Protein AF-A0AAV4WEG8-F1 (afdb_monomer)

Radius of gyration: 19.04 Å; Cα contacts (8 Å, |Δi|>4): 112; chains: 1; bounding box: 44×23×55 Å

Foldseek 3Di:
DDDDPDQKDKDDPVVVVVDDDFAKDWPQFPDKDQPPPPHQQWIWMAGPVGDIDIDGDIDTDGDFDADCPPPPPDDGDGDTDMDTPDCPPPD

Secondary structure (DSSP, 8-state):
----S-SEEEEPGGGGGGS----EEETTEEEEEE--SSS--EEEEEETTS-EEEEE-EEEEE------TTTTS--------EEE----S--

Structure (mmCIF, N/CA/C/O backbone):
data_AF-A0AAV4WEG8-F1
#
_entry.id   AF-A0AAV4WEG8-F1
#
loop_
_atom_site.group_PDB
_atom_site.id
_atom_site.type_symbol
_atom_site.label_atom_id
_atom_site.label_alt_id
_atom_site.label_comp_id
_atom_site.label_asym_id
_atom_site.label_entity_id
_atom_site.label_seq_id
_atom_site.pdbx_PDB_ins_code
_atom_site.Cartn_x
_atom_site.Cartn_y
_atom_site.Cartn_z
_atom_site.occupancy
_atom_site.B_iso_or_equiv
_atom_site.auth_seq_id
_atom_site.auth_comp_id
_atom_site.auth_asym_id
_atom_site.auth_atom_id
_atom_site.pdbx_PDB_model_num
ATOM 1 N N . MET A 1 1 ? 17.006 -14.368 -31.901 1.00 44.25 1 MET A N 1
ATOM 2 C CA . MET A 1 1 ? 16.554 -14.271 -30.499 1.00 44.25 1 MET A CA 1
ATOM 3 C C . MET A 1 1 ? 17.652 -13.523 -29.755 1.00 44.25 1 MET A C 1
ATOM 5 O O . MET A 1 1 ? 18.755 -14.043 -29.690 1.00 44.25 1 MET A O 1
ATOM 9 N N . PHE A 1 2 ? 17.445 -12.263 -29.365 1.00 51.75 2 PHE A N 1
ATOM 10 C CA . PHE A 1 2 ? 18.475 -11.486 -28.660 1.00 51.75 2 PHE A CA 1
ATOM 11 C C . PHE A 1 2 ? 18.525 -11.962 -27.200 1.00 51.75 2 PHE A C 1
ATOM 13 O O . PHE A 1 2 ? 17.722 -11.530 -26.379 1.00 51.75 2 PHE A O 1
ATOM 20 N N . GLU A 1 3 ? 19.429 -12.887 -26.885 1.00 62.09 3 GLU A N 1
ATOM 21 C CA . GLU A 1 3 ? 19.740 -13.261 -25.503 1.00 62.09 3 GLU A CA 1
ATOM 22 C C . GLU A 1 3 ? 20.690 -12.210 -24.933 1.00 62.09 3 GLU A C 1
ATOM 24 O O . GLU A 1 3 ? 21.892 -12.200 -25.198 1.00 62.09 3 GLU A O 1
ATOM 29 N N . ALA A 1 4 ? 20.135 -11.257 -24.183 1.00 63.12 4 ALA A N 1
ATOM 30 C CA . ALA A 1 4 ? 20.959 -10.359 -23.392 1.00 63.12 4 ALA A CA 1
ATOM 31 C C . ALA A 1 4 ? 21.775 -11.186 -22.367 1.00 63.12 4 ALA A C 1
ATOM 33 O O . ALA A 1 4 ? 21.274 -12.184 -21.851 1.00 63.12 4 ALA A O 1
ATOM 34 N N . PRO A 1 5 ? 22.996 -10.779 -21.983 1.00 73.19 5 PRO A N 1
ATOM 35 C CA . PRO A 1 5 ? 23.802 -11.528 -21.006 1.00 73.19 5 PRO A CA 1
ATOM 36 C C . PRO A 1 5 ? 23.215 -11.540 -19.584 1.00 73.19 5 PRO A C 1
ATOM 38 O O . PRO A 1 5 ? 23.675 -12.280 -18.719 1.00 73.19 5 PRO A O 1
ATOM 41 N N . ILE A 1 6 ? 22.239 -10.666 -19.311 1.00 74.19 6 ILE A N 1
ATOM 42 C CA . ILE A 1 6 ? 21.787 -10.320 -17.961 1.00 74.19 6 ILE A CA 1
ATOM 43 C C . ILE A 1 6 ? 20.339 -10.793 -17.782 1.00 74.19 6 ILE A C 1
ATOM 45 O O . ILE A 1 6 ? 19.458 -10.223 -18.432 1.00 74.19 6 ILE A O 1
ATOM 49 N N . PRO A 1 7 ? 20.044 -11.770 -16.901 1.00 78.50 7 PRO A N 1
ATOM 50 C CA . PRO A 1 7 ? 18.714 -12.393 -16.792 1.00 78.50 7 PRO A CA 1
ATOM 51 C C . PRO A 1 7 ? 17.615 -11.419 -16.344 1.00 78.50 7 PRO A C 1
ATOM 53 O O . PRO A 1 7 ? 16.421 -11.681 -16.495 1.00 78.50 7 PRO A O 1
ATOM 56 N N . SER A 1 8 ? 18.009 -10.283 -15.774 1.00 81.75 8 SER A N 1
ATOM 57 C CA . SER A 1 8 ? 17.097 -9.233 -15.353 1.00 81.75 8 SER A CA 1
ATOM 58 C C . SER A 1 8 ? 17.837 -7.925 -15.111 1.00 81.75 8 SER A C 1
ATOM 60 O O . SER A 1 8 ? 18.931 -7.940 -14.542 1.00 81.75 8 SER A O 1
ATOM 62 N N . LEU A 1 9 ? 17.193 -6.811 -15.424 1.00 84.38 9 LEU A N 1
ATOM 63 C CA . LEU A 1 9 ? 17.702 -5.468 -15.202 1.00 84.38 9 LEU A CA 1
ATOM 64 C C . LEU A 1 9 ? 16.969 -4.818 -14.024 1.00 84.38 9 LEU A C 1
ATOM 66 O O . LEU A 1 9 ? 15.756 -4.621 -14.084 1.00 84.38 9 LEU A O 1
ATOM 70 N N . SER A 1 10 ? 17.702 -4.486 -12.961 1.00 83.62 10 SER A N 1
ATOM 71 C CA . SER A 1 10 ? 17.187 -3.683 -11.845 1.00 83.62 10 SER A CA 1
ATOM 72 C C . SER A 1 10 ? 17.372 -2.201 -12.165 1.00 83.62 10 SER A C 1
ATOM 74 O O . SER A 1 10 ? 18.495 -1.752 -12.392 1.00 83.62 10 SER A O 1
ATOM 76 N N . LEU A 1 11 ? 16.277 -1.447 -12.204 1.00 80.00 11 LEU A N 1
ATOM 77 C CA . LEU A 1 11 ? 16.253 -0.057 -12.652 1.00 80.00 11 LEU A CA 1
ATOM 78 C C . LEU A 1 11 ? 16.149 0.930 -11.488 1.00 80.00 11 LEU A C 1
ATOM 80 O O . LEU A 1 11 ? 15.581 0.636 -10.436 1.00 80.00 11 LEU A O 1
ATOM 84 N N . ASN A 1 12 ? 16.676 2.135 -11.712 1.00 78.50 12 ASN A N 1
ATOM 85 C CA . ASN A 1 12 ? 16.544 3.255 -10.787 1.00 78.50 12 ASN A CA 1
ATOM 86 C C . ASN A 1 12 ? 15.136 3.877 -10.882 1.00 78.50 12 ASN A C 1
ATOM 88 O O . ASN A 1 12 ? 14.498 3.876 -11.931 1.00 78.50 12 ASN A O 1
ATOM 92 N N . ILE A 1 13 ? 14.681 4.481 -9.788 1.00 73.00 13 ILE A N 1
ATOM 93 C CA . ILE A 1 13 ? 13.358 5.079 -9.585 1.00 73.00 13 ILE A CA 1
ATOM 94 C C . ILE A 1 13 ? 13.048 6.167 -10.623 1.00 73.00 13 ILE A C 1
ATOM 96 O O . ILE A 1 13 ? 11.896 6.318 -11.006 1.00 73.00 13 ILE A O 1
ATOM 100 N N . LYS A 1 14 ? 14.061 6.877 -11.142 1.00 76.88 14 LYS A N 1
ATOM 101 C CA . LYS A 1 14 ? 13.881 7.875 -12.215 1.00 76.88 14 LYS A CA 1
ATOM 102 C C . LYS A 1 14 ? 13.331 7.273 -13.514 1.00 76.88 14 LYS A C 1
ATOM 104 O O . LYS A 1 14 ? 12.580 7.929 -14.218 1.00 76.88 14 LYS A O 1
ATOM 109 N N . MET A 1 15 ? 13.661 6.017 -13.822 1.00 76.25 15 MET A N 1
ATOM 110 C CA . MET A 1 15 ? 13.110 5.323 -14.996 1.00 76.25 15 MET A CA 1
ATOM 111 C C . MET A 1 15 ? 11.659 4.872 -14.786 1.00 76.25 15 MET A C 1
ATOM 113 O O . MET A 1 15 ? 10.965 4.607 -15.762 1.00 76.25 15 MET A O 1
ATOM 117 N N . LEU A 1 16 ? 11.174 4.836 -13.538 1.00 74.38 16 LEU A N 1
ATOM 118 C CA . LEU A 1 16 ? 9.779 4.519 -13.223 1.00 74.38 16 LEU A CA 1
ATOM 119 C C . LEU A 1 16 ? 8.809 5.593 -13.744 1.00 74.38 16 LEU A C 1
ATOM 121 O O . LEU A 1 16 ? 7.653 5.283 -13.999 1.00 74.38 16 LEU A O 1
ATOM 125 N N . GLU A 1 17 ? 9.259 6.843 -13.895 1.00 74.44 17 GLU A N 1
ATOM 126 C CA . GLU A 1 17 ? 8.425 7.938 -14.416 1.00 74.44 17 GLU A CA 1
ATOM 127 C C . GLU A 1 17 ? 8.091 7.760 -15.903 1.00 74.44 17 GLU A C 1
ATOM 129 O O . GLU A 1 17 ? 7.034 8.195 -16.348 1.00 74.44 17 GLU A O 1
ATOM 134 N N . GLY A 1 18 ? 8.957 7.077 -16.659 1.00 77.00 18 GLY A N 1
ATOM 135 C CA . GLY A 1 18 ? 8.758 6.796 -18.083 1.00 77.00 18 GLY A CA 1
ATOM 136 C C . GLY A 1 18 ? 8.066 5.464 -18.380 1.00 77.00 18 GLY A C 1
ATOM 137 O O . GLY A 1 18 ? 7.873 5.133 -19.547 1.00 77.00 18 GLY A O 1
ATOM 138 N N . ILE A 1 19 ? 7.720 4.677 -17.355 1.00 81.69 19 ILE A N 1
ATOM 139 C CA . ILE A 1 19 ? 7.101 3.357 -17.513 1.00 81.69 19 ILE A CA 1
ATOM 140 C C . ILE A 1 19 ? 5.652 3.425 -17.047 1.00 81.69 19 ILE A C 1
ATOM 142 O O . ILE A 1 19 ? 5.353 3.868 -15.937 1.00 81.69 19 ILE A O 1
ATOM 146 N N . TRP A 1 20 ? 4.746 2.945 -17.898 1.00 82.25 20 TRP A N 1
ATOM 147 C CA . TRP A 1 20 ? 3.346 2.807 -17.529 1.00 82.25 20 TRP A CA 1
ATOM 148 C C . TRP A 1 20 ? 3.199 1.825 -16.360 1.00 82.25 20 TRP A C 1
ATOM 150 O O . TRP A 1 20 ? 3.740 0.718 -16.380 1.00 82.25 20 TRP A O 1
ATOM 160 N N . LYS A 1 21 ? 2.449 2.238 -15.340 1.00 80.81 21 LYS A N 1
ATOM 161 C CA . LYS A 1 21 ? 2.071 1.416 -14.189 1.00 80.81 21 LYS A CA 1
ATOM 162 C C . LYS A 1 21 ? 0.575 1.607 -13.938 1.00 80.81 21 LYS A C 1
ATOM 164 O O . LYS A 1 21 ? 0.091 2.723 -14.130 1.00 80.81 21 LYS A O 1
ATOM 169 N N . PRO A 1 22 ? -0.146 0.576 -13.481 1.00 80.94 22 PRO A N 1
ATOM 170 C CA . PRO A 1 22 ? -1.539 0.743 -13.102 1.00 80.94 22 PRO A CA 1
ATOM 171 C C . PRO A 1 22 ? -1.654 1.663 -11.881 1.00 80.94 22 PRO A C 1
ATOM 1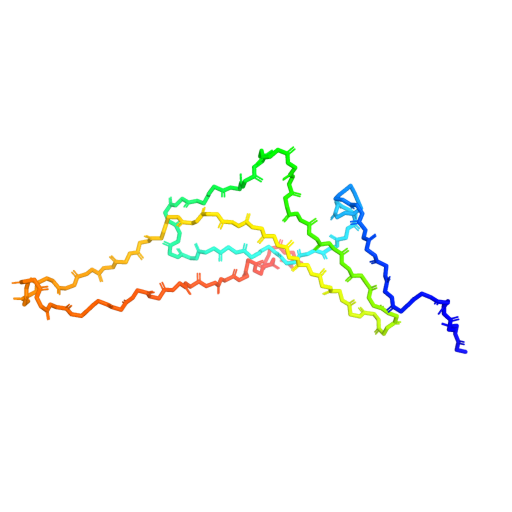73 O O . PRO A 1 22 ? -0.863 1.565 -10.937 1.00 80.94 22 PRO A O 1
ATOM 176 N N . ASP A 1 23 ? -2.668 2.524 -11.882 1.00 79.88 23 ASP A N 1
ATOM 177 C CA . ASP A 1 23 ? -3.001 3.367 -10.736 1.00 79.88 23 ASP A CA 1
ATOM 178 C C . ASP A 1 23 ? -3.784 2.545 -9.703 1.00 79.88 23 ASP A C 1
ATOM 180 O O . ASP A 1 23 ? -5.013 2.541 -9.657 1.00 79.88 23 ASP A O 1
ATOM 184 N N . THR A 1 24 ? -3.060 1.776 -8.889 1.00 81.94 24 THR A N 1
ATOM 185 C CA . THR A 1 24 ? -3.648 0.956 -7.820 1.00 81.94 24 THR A CA 1
ATOM 186 C C . THR A 1 24 ? -3.865 1.770 -6.548 1.00 81.94 24 THR A C 1
ATOM 188 O O . THR A 1 24 ? -2.925 2.408 -6.065 1.00 81.94 24 THR A O 1
ATOM 191 N N . TYR A 1 25 ? -5.054 1.688 -5.953 1.00 81.31 25 TYR A N 1
ATOM 192 C CA . TYR A 1 25 ? -5.389 2.329 -4.681 1.00 81.31 25 TYR A CA 1
ATOM 193 C C . TYR A 1 25 ? -6.078 1.356 -3.715 1.00 81.31 25 TYR A C 1
ATOM 195 O O . TYR A 1 25 ? -6.571 0.295 -4.095 1.00 81.31 25 TYR A O 1
ATOM 203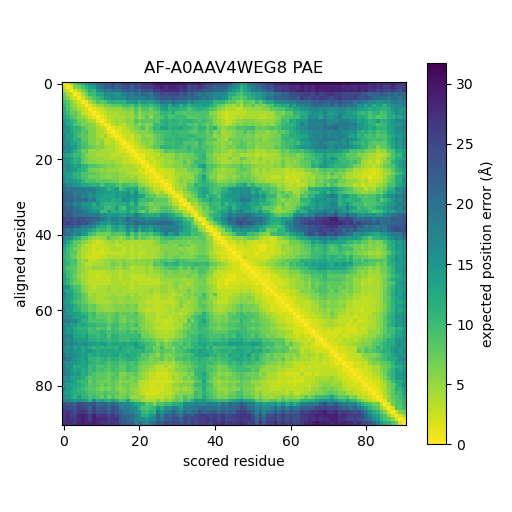 N N . PHE A 1 26 ? -6.086 1.715 -2.430 1.00 85.31 26 PHE A N 1
ATOM 204 C CA . PHE A 1 26 ? -6.777 0.953 -1.391 1.00 85.31 26 PHE A CA 1
ATOM 205 C C . PHE A 1 26 ? -8.160 1.551 -1.161 1.00 85.31 26 PHE A C 1
ATOM 207 O O . PHE A 1 26 ? -8.257 2.638 -0.594 1.00 85.31 26 PHE A O 1
ATOM 214 N N . HIS A 1 27 ? -9.218 0.844 -1.558 1.00 83.00 27 HIS A N 1
ATOM 215 C CA . HIS A 1 27 ? -10.597 1.336 -1.470 1.00 83.00 27 HIS A CA 1
ATOM 216 C C . HIS A 1 27 ? -11.000 1.677 -0.030 1.00 83.00 27 HIS A C 1
ATOM 218 O O . HIS A 1 27 ? -11.584 2.720 0.245 1.00 83.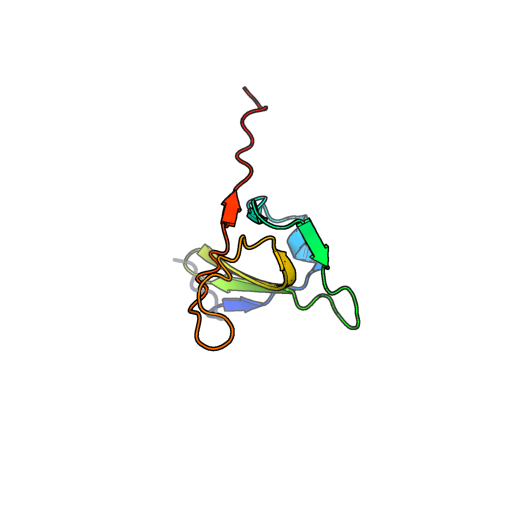00 27 HIS A O 1
ATOM 224 N N . ASN A 1 28 ? -10.627 0.826 0.928 1.00 86.00 28 ASN A N 1
ATOM 225 C CA . ASN A 1 28 ? -10.888 1.065 2.345 1.00 86.00 28 ASN A CA 1
ATOM 226 C C . ASN A 1 28 ? -9.778 1.862 3.055 1.00 86.00 28 ASN A C 1
ATOM 228 O O . ASN A 1 28 ? -9.792 1.974 4.283 1.00 86.00 28 ASN A O 1
ATOM 232 N N . GLY A 1 29 ? -8.817 2.423 2.317 1.00 79.62 29 GLY A N 1
ATOM 233 C CA . GLY A 1 29 ? -7.767 3.280 2.858 1.00 79.62 29 GLY A CA 1
ATOM 234 C C . GLY A 1 29 ? -8.307 4.663 3.229 1.00 79.62 29 GLY A C 1
ATOM 235 O O . GLY A 1 29 ? -8.586 5.469 2.353 1.00 79.62 29 GLY A O 1
ATOM 236 N N . LYS A 1 30 ? -8.403 4.983 4.527 1.00 74.94 30 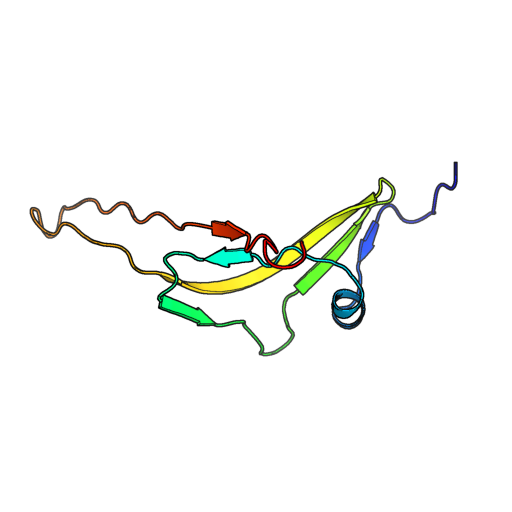LYS A N 1
ATOM 237 C CA . LYS A 1 30 ? -8.716 6.351 5.000 1.00 74.94 30 LYS A CA 1
ATOM 238 C C . LYS A 1 30 ? -7.523 7.302 4.887 1.00 74.94 30 LYS A C 1
ATOM 240 O O . LYS A 1 30 ? -7.693 8.515 4.882 1.00 74.94 30 LYS A O 1
ATOM 245 N N . GLY A 1 31 ? -6.314 6.753 4.824 1.00 65.00 31 GLY A N 1
ATOM 246 C CA . GLY A 1 31 ? -5.096 7.494 4.535 1.00 65.00 31 GLY A CA 1
ATOM 247 C C . GLY A 1 31 ? -3.947 6.539 4.243 1.00 65.00 31 GLY A C 1
ATOM 248 O O . GLY A 1 31 ? -3.769 5.536 4.932 1.00 65.00 31 GLY A O 1
ATOM 249 N N . SER A 1 32 ? -3.154 6.842 3.224 1.00 62.75 32 SER A N 1
ATOM 250 C CA . SER A 1 32 ? -1.956 6.080 2.873 1.00 62.75 32 SER A CA 1
ATOM 251 C C . SER A 1 32 ? -0.737 6.984 2.964 1.00 62.75 32 SER A C 1
ATOM 253 O O . SER A 1 32 ? -0.713 8.052 2.357 1.00 62.75 32 SER A O 1
ATOM 255 N N . TYR A 1 33 ? 0.278 6.556 3.708 1.00 63.06 33 TYR A N 1
ATOM 256 C CA . TYR A 1 33 ? 1.568 7.229 3.745 1.00 63.06 33 TYR A CA 1
ATOM 257 C C . TYR A 1 33 ? 2.545 6.490 2.829 1.00 63.06 33 TYR A C 1
ATOM 259 O O . TYR A 1 33 ? 2.886 5.322 3.053 1.00 63.06 33 TYR A O 1
ATOM 267 N N . LEU A 1 34 ? 2.981 7.186 1.780 1.00 60.91 34 LEU A N 1
ATOM 268 C CA . LEU A 1 34 ? 4.109 6.771 0.958 1.00 60.91 34 LEU A CA 1
ATOM 269 C C . LEU A 1 34 ? 5.387 7.069 1.742 1.00 60.91 34 LEU A C 1
ATOM 271 O O . LEU A 1 34 ? 5.658 8.223 2.061 1.00 60.91 34 LEU A O 1
ATOM 275 N N . HIS A 1 35 ? 6.175 6.036 2.050 1.00 58.47 35 HIS A N 1
ATOM 276 C CA . HIS A 1 35 ? 7.469 6.220 2.710 1.00 58.47 35 HIS A CA 1
ATOM 277 C C . HIS A 1 35 ? 8.430 6.947 1.768 1.00 58.47 35 HIS A C 1
ATOM 279 O O . HIS A 1 35 ? 8.951 6.353 0.824 1.00 58.47 35 HIS A O 1
ATOM 285 N N . THR A 1 36 ? 8.648 8.236 2.018 1.00 55.78 36 THR A N 1
ATOM 286 C CA . THR A 1 36 ? 9.558 9.101 1.250 1.00 55.78 36 THR A CA 1
ATOM 287 C C . THR A 1 36 ? 10.953 9.235 1.879 1.00 55.78 36 THR A C 1
ATOM 289 O O . THR A 1 36 ? 11.812 9.883 1.292 1.00 55.78 36 THR A O 1
ATOM 292 N N . ILE A 1 37 ? 11.211 8.610 3.037 1.00 42.09 37 ILE A N 1
ATOM 293 C CA . ILE A 1 37 ? 12.452 8.736 3.830 1.00 42.09 37 ILE A CA 1
ATOM 294 C C . ILE A 1 37 ? 13.033 7.329 4.085 1.00 42.09 37 ILE A C 1
ATOM 296 O O . ILE A 1 37 ? 12.291 6.444 4.504 1.00 42.09 37 ILE A O 1
ATOM 300 N N . THR A 1 38 ? 14.321 7.017 3.884 1.00 53.50 38 THR A N 1
ATOM 301 C CA . THR A 1 38 ? 15.491 7.786 3.393 1.00 53.50 38 THR A CA 1
ATOM 302 C C . THR A 1 38 ? 15.816 7.567 1.901 1.00 53.50 38 THR A C 1
ATOM 304 O O . THR A 1 38 ? 16.568 8.343 1.322 1.00 53.50 38 THR A O 1
ATOM 307 N N . LEU A 1 39 ? 15.212 6.559 1.263 1.00 56.62 39 LEU A N 1
ATOM 308 C CA . LEU A 1 39 ? 15.112 6.347 -0.189 1.00 56.62 39 LEU A CA 1
ATOM 309 C C . LEU A 1 39 ? 13.685 5.843 -0.461 1.00 56.62 39 LEU A C 1
ATOM 311 O O . LEU A 1 39 ? 13.170 5.065 0.351 1.00 56.62 39 LEU A O 1
ATOM 315 N N . PRO A 1 40 ? 13.020 6.220 -1.571 1.00 59.19 40 PRO A N 1
ATOM 316 C CA . PRO A 1 40 ? 11.772 5.569 -1.937 1.00 59.19 40 PRO A 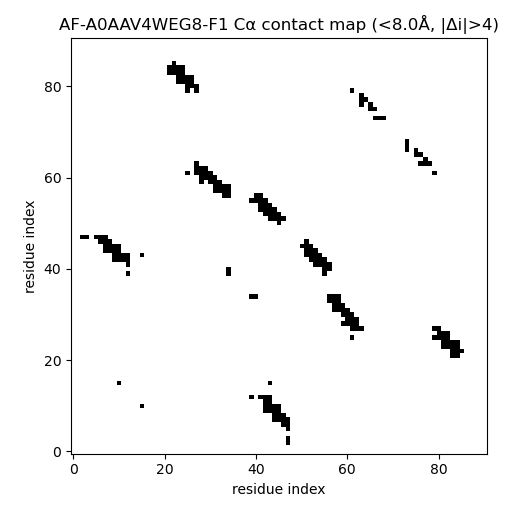CA 1
ATOM 317 C C . PRO A 1 40 ? 12.109 4.096 -2.178 1.00 59.19 40 PRO A C 1
ATOM 319 O O . PRO A 1 40 ? 12.814 3.778 -3.129 1.00 59.19 40 PRO A O 1
ATOM 322 N N . ASN A 1 41 ? 11.664 3.198 -1.297 1.00 64.19 41 ASN A N 1
ATOM 323 C CA . ASN A 1 41 ? 11.932 1.759 -1.383 1.00 64.19 41 ASN A CA 1
ATOM 324 C C . ASN A 1 41 ? 11.116 1.146 -2.532 1.00 64.19 41 ASN A C 1
ATOM 326 O O . ASN A 1 41 ? 10.186 0.379 -2.296 1.00 64.19 41 ASN A O 1
ATOM 330 N N . LYS A 1 42 ? 11.404 1.572 -3.762 1.00 74.88 42 LYS A N 1
ATOM 331 C CA . LYS A 1 42 ? 10.762 1.153 -5.000 1.00 74.88 42 LYS A CA 1
ATOM 332 C C . LYS A 1 42 ? 11.778 0.329 -5.779 1.00 74.88 42 LYS A C 1
ATOM 334 O O . LYS A 1 42 ? 12.806 0.852 -6.197 1.00 74.88 42 LYS A O 1
ATOM 339 N N . LEU A 1 43 ? 11.486 -0.950 -5.962 1.00 80.62 43 LEU A N 1
ATOM 340 C CA . LEU A 1 43 ? 12.262 -1.850 -6.801 1.00 80.62 43 LEU A CA 1
ATOM 341 C C . LEU A 1 43 ? 11.513 -2.041 -8.116 1.00 80.62 43 LEU A C 1
ATOM 343 O O . LEU A 1 43 ? 10.357 -2.462 -8.112 1.00 80.62 43 LEU A O 1
ATOM 347 N N . LEU A 1 44 ? 12.188 -1.754 -9.225 1.00 84.94 44 LEU A N 1
ATOM 348 C CA . LEU A 1 44 ? 11.729 -2.092 -10.563 1.00 84.94 44 LEU A CA 1
ATOM 349 C C . LEU A 1 44 ? 12.724 -3.075 -11.178 1.00 84.94 44 LEU A C 1
ATOM 351 O O . LEU A 1 44 ? 13.913 -2.770 -11.269 1.00 84.94 44 LEU A O 1
ATOM 355 N N . ARG A 1 45 ? 12.245 -4.244 -11.601 1.00 86.19 45 ARG A N 1
ATOM 356 C CA . ARG A 1 45 ? 13.065 -5.271 -12.248 1.00 86.19 45 ARG A CA 1
ATOM 357 C C . ARG A 1 45 ? 12.388 -5.746 -13.524 1.00 86.19 45 ARG A C 1
ATOM 359 O O . ARG A 1 45 ? 11.263 -6.231 -13.474 1.00 86.19 45 ARG A O 1
ATOM 366 N N . ILE A 1 46 ? 13.076 -5.608 -14.650 1.00 87.06 46 ILE A N 1
ATOM 367 C CA . ILE A 1 46 ? 12.608 -6.077 -15.957 1.00 87.06 46 ILE A CA 1
ATOM 368 C C . ILE A 1 46 ? 13.332 -7.381 -16.278 1.00 87.06 46 ILE A C 1
ATOM 370 O O . ILE A 1 46 ? 14.561 -7.442 -16.221 1.00 87.06 46 ILE A O 1
ATOM 374 N N . PHE A 1 47 ? 12.574 -8.427 -16.571 1.00 88.38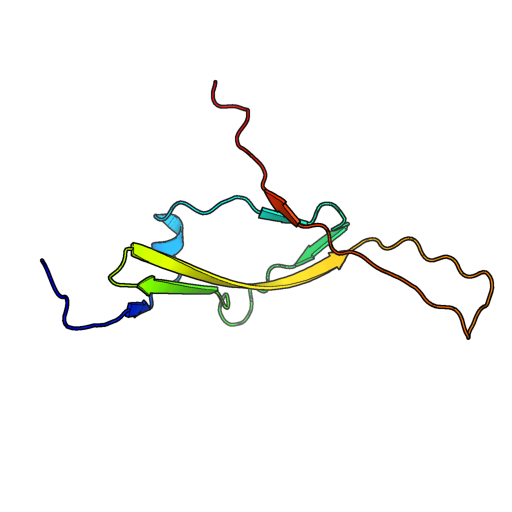 47 PHE A N 1
ATOM 375 C CA . PHE A 1 47 ? 13.086 -9.722 -17.002 1.00 88.38 47 PHE A CA 1
ATOM 376 C C . PHE A 1 47 ? 13.211 -9.769 -18.528 1.00 88.38 47 PHE A C 1
ATOM 378 O O . PHE A 1 47 ? 12.551 -9.020 -19.247 1.00 88.38 47 PHE A O 1
ATOM 385 N N . GLN A 1 48 ? 14.062 -10.663 -19.032 1.00 85.62 48 GLN A N 1
ATOM 386 C CA . GLN A 1 48 ? 14.297 -10.818 -20.475 1.00 85.62 48 GLN A CA 1
ATOM 387 C C . GLN A 1 48 ? 13.060 -11.270 -21.258 1.00 85.62 48 GLN A C 1
ATOM 389 O O . GLN A 1 48 ? 12.930 -10.969 -22.438 1.00 85.62 48 GLN A O 1
ATOM 394 N N . ASP A 1 49 ? 12.145 -11.971 -20.593 1.00 86.00 49 ASP A N 1
ATOM 395 C CA . ASP A 1 49 ? 10.864 -12.410 -21.146 1.00 86.00 49 ASP A CA 1
ATOM 396 C C . ASP A 1 49 ? 9.811 -11.287 -21.210 1.00 86.00 49 ASP A C 1
ATOM 398 O O . ASP A 1 49 ? 8.669 -11.530 -21.593 1.00 86.00 49 ASP A O 1
ATOM 402 N N . GLY A 1 50 ? 10.179 -10.058 -20.831 1.00 82.44 50 GLY A N 1
ATOM 403 C CA . GLY A 1 50 ? 9.295 -8.896 -20.826 1.00 82.44 50 GLY A CA 1
ATOM 404 C C . GLY A 1 50 ? 8.465 -8.743 -19.551 1.00 82.44 50 GLY A C 1
ATOM 405 O O . GLY A 1 50 ? 7.719 -7.770 -19.434 1.00 82.44 50 GLY A O 1
ATOM 406 N N . ARG A 1 51 ? 8.591 -9.642 -18.562 1.00 85.50 51 ARG A N 1
ATOM 407 C CA . ARG A 1 51 ? 7.916 -9.456 -17.270 1.00 85.50 51 ARG A CA 1
ATOM 408 C C . ARG A 1 51 ? 8.528 -8.284 -16.511 1.00 85.50 51 ARG A C 1
ATOM 410 O O . ARG A 1 51 ? 9.747 -8.126 -16.443 1.00 85.50 51 ARG A O 1
ATOM 417 N N . VAL A 1 52 ? 7.670 -7.497 -15.871 1.00 86.62 52 VAL A N 1
ATOM 418 C CA . VAL A 1 52 ? 8.072 -6.359 -15.043 1.00 86.62 52 VAL A CA 1
ATOM 419 C C . VAL A 1 52 ? 7.641 -6.619 -13.607 1.00 86.62 52 VAL A C 1
ATOM 421 O O . VAL A 1 52 ? 6.461 -6.796 -13.320 1.00 86.62 52 VAL A O 1
ATOM 424 N N . LEU A 1 53 ? 8.604 -6.637 -12.693 1.00 86.50 53 LEU A N 1
ATOM 425 C CA . LEU A 1 53 ? 8.363 -6.683 -11.259 1.00 86.50 53 LEU A CA 1
ATOM 426 C C . LEU A 1 53 ? 8.480 -5.271 -10.697 1.00 86.50 53 LEU A C 1
ATOM 428 O O . LEU A 1 53 ? 9.547 -4.659 -10.755 1.00 86.50 53 LEU A O 1
ATOM 432 N N . TYR A 1 54 ? 7.393 -4.793 -10.105 1.00 85.88 54 TYR A N 1
ATOM 433 C CA . TYR A 1 54 ? 7.351 -3.542 -9.367 1.00 85.88 54 TYR A CA 1
ATOM 434 C C . TYR A 1 54 ? 6.987 -3.821 -7.910 1.00 85.88 54 TYR A C 1
ATOM 436 O O . TYR A 1 54 ? 5.967 -4.444 -7.627 1.00 85.88 54 TYR A O 1
ATOM 444 N N . SER A 1 55 ? 7.833 -3.379 -6.982 1.00 83.69 55 SER A N 1
ATOM 445 C CA . SER A 1 55 ? 7.619 -3.543 -5.544 1.00 83.69 55 SER A CA 1
ATOM 446 C C . SER A 1 55 ? 7.855 -2.222 -4.834 1.00 83.69 55 SER A C 1
ATOM 448 O O . SER A 1 55 ? 8.845 -1.540 -5.100 1.00 83.69 55 SER A O 1
ATOM 450 N N . MET A 1 56 ? 6.947 -1.853 -3.933 1.00 82.69 56 MET A N 1
ATOM 451 C CA . MET A 1 56 ? 7.102 -0.677 -3.086 1.00 82.69 56 MET A CA 1
ATOM 452 C C . MET A 1 56 ? 6.590 -0.923 -1.673 1.00 82.69 56 MET A C 1
ATOM 454 O O . MET A 1 56 ? 5.642 -1.676 -1.461 1.00 82.69 56 MET A O 1
ATOM 458 N N . ARG A 1 57 ? 7.196 -0.241 -0.701 1.00 81.12 57 ARG A N 1
ATOM 459 C CA . ARG A 1 57 ? 6.746 -0.270 0.694 1.00 81.12 57 ARG A CA 1
ATOM 460 C C . ARG A 1 57 ? 5.737 0.846 0.969 1.00 81.12 57 ARG A C 1
ATOM 462 O O . ARG A 1 57 ? 6.063 2.024 0.832 1.00 81.12 57 ARG A O 1
ATOM 469 N N . LEU A 1 58 ? 4.545 0.470 1.429 1.00 80.19 58 LEU A N 1
ATOM 470 C CA . LEU A 1 58 ? 3.446 1.376 1.777 1.00 80.19 58 LEU A CA 1
ATOM 471 C C . LEU A 1 58 ? 3.027 1.165 3.234 1.00 80.19 58 LEU A C 1
ATOM 473 O O . LEU A 1 58 ? 2.974 0.028 3.699 1.00 80.19 58 LEU A O 1
ATOM 477 N N . THR A 1 59 ? 2.698 2.245 3.947 1.00 82.75 59 THR A N 1
ATOM 478 C CA . THR A 1 59 ? 1.971 2.156 5.223 1.00 82.75 59 THR A CA 1
ATOM 479 C C . THR A 1 59 ? 0.569 2.697 5.024 1.00 82.75 59 THR A C 1
ATOM 481 O O . THR A 1 59 ? 0.381 3.854 4.651 1.00 82.75 59 THR A O 1
ATOM 484 N N . ILE A 1 60 ? -0.422 1.848 5.275 1.00 83.19 60 ILE A N 1
ATOM 485 C CA . ILE A 1 60 ? -1.826 2.134 4.986 1.00 83.19 60 ILE A CA 1
ATOM 486 C C . ILE A 1 60 ? -2.592 2.175 6.301 1.00 83.19 60 ILE A C 1
ATOM 488 O O . ILE A 1 60 ? -2.480 1.269 7.125 1.00 83.19 60 ILE A O 1
ATOM 492 N N . LYS A 1 61 ? -3.391 3.223 6.482 1.00 84.88 61 LYS A N 1
ATOM 493 C CA . LYS A 1 61 ? -4.424 3.298 7.512 1.00 84.88 61 LYS A CA 1
ATOM 494 C C . LYS A 1 61 ? -5.757 2.954 6.857 1.00 84.88 61 LYS A C 1
ATOM 496 O O . LYS A 1 61 ? -6.368 3.793 6.194 1.00 84.88 61 LYS A O 1
ATOM 501 N N . ALA A 1 62 ? -6.174 1.703 7.010 1.00 87.75 62 ALA A N 1
ATOM 502 C CA . ALA A 1 62 ? -7.432 1.205 6.473 1.00 87.75 62 ALA A CA 1
ATOM 503 C C . ALA A 1 62 ? -8.562 1.290 7.505 1.00 87.75 62 ALA A C 1
ATOM 505 O O . ALA A 1 62 ? -8.335 1.225 8.714 1.00 87.75 62 ALA A O 1
ATOM 506 N N . THR A 1 63 ? -9.788 1.430 7.012 1.00 87.25 63 THR A N 1
ATOM 507 C CA . THR A 1 63 ? -11.001 1.315 7.820 1.00 87.25 63 THR A CA 1
ATOM 508 C C . THR A 1 63 ? -11.388 -0.150 7.916 1.00 87.25 63 THR A C 1
ATOM 510 O O . THR A 1 63 ? -11.515 -0.827 6.896 1.00 87.25 63 THR A O 1
ATOM 513 N N . CYS A 1 64 ? -11.611 -0.615 9.140 1.00 89.44 64 CYS A N 1
ATOM 514 C CA . CYS A 1 64 ? -12.163 -1.929 9.419 1.00 89.44 64 CYS A CA 1
ATOM 515 C C . CYS A 1 64 ? -13.325 -1.775 10.411 1.00 89.44 64 CYS A C 1
ATOM 517 O O . CYS A 1 64 ? -13.094 -1.296 11.525 1.00 89.44 64 CYS A O 1
ATOM 519 N N . PRO A 1 65 ? -14.566 -2.113 10.023 1.00 89.38 65 PRO A N 1
ATOM 52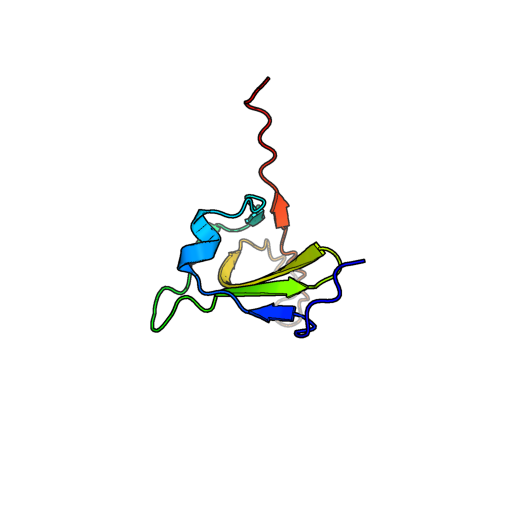0 C CA . PRO A 1 65 ? -15.676 -2.163 10.963 1.00 89.38 65 PRO A CA 1
ATOM 521 C C . PRO A 1 65 ? -15.495 -3.374 11.883 1.00 89.38 65 PRO A C 1
ATOM 523 O O . PRO A 1 65 ? -15.420 -4.506 11.413 1.00 89.38 65 PRO A O 1
ATOM 526 N N . MET A 1 66 ? -15.413 -3.128 13.189 1.00 91.44 66 MET A N 1
ATOM 527 C CA . MET A 1 66 ? -15.243 -4.173 14.198 1.00 91.44 66 MET A CA 1
ATOM 528 C C . MET A 1 66 ? -16.553 -4.411 14.948 1.00 91.44 66 MET A C 1
ATOM 530 O O . MET A 1 66 ? -17.216 -3.455 15.353 1.00 91.44 66 MET A O 1
ATOM 534 N N . LEU A 1 67 ? -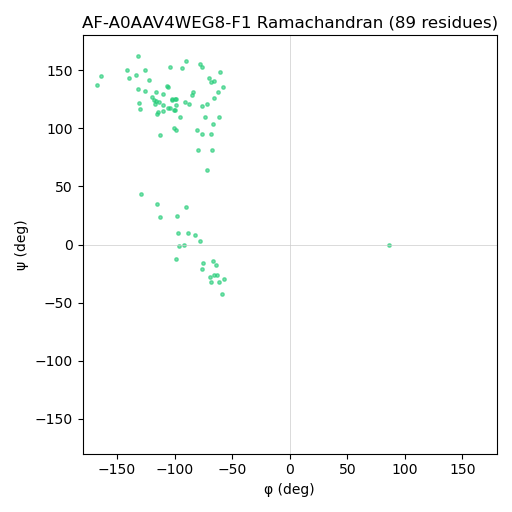16.910 -5.679 15.159 1.00 91.75 67 LEU A N 1
ATOM 535 C CA . LEU A 1 67 ? -18.085 -6.066 15.941 1.00 91.75 67 LEU A CA 1
ATOM 536 C C . LEU A 1 67 ? -17.662 -6.485 17.355 1.00 91.75 67 LEU A C 1
ATOM 538 O O . LEU A 1 67 ? -17.211 -7.607 17.565 1.00 91.75 67 LEU A O 1
ATOM 542 N N . LEU A 1 68 ? -17.820 -5.587 18.327 1.00 92.06 68 LEU A N 1
ATOM 543 C CA . LEU A 1 68 ? -17.296 -5.737 19.695 1.00 92.06 68 LEU A CA 1
ATOM 544 C C . LEU A 1 68 ? -18.277 -6.424 20.666 1.00 92.06 68 LEU A C 1
ATOM 546 O O . LEU A 1 68 ? -18.312 -6.106 21.850 1.00 92.06 68 LEU A O 1
ATOM 550 N N . GLN A 1 69 ? -19.104 -7.353 20.180 1.00 93.06 69 GLN A N 1
ATOM 551 C CA . GLN A 1 69 ? -20.146 -7.985 21.004 1.00 93.06 69 GLN A CA 1
ATOM 552 C C . GLN A 1 69 ? -19.585 -8.895 22.113 1.00 93.06 69 GLN A C 1
ATOM 554 O O . GLN A 1 69 ? -20.177 -8.965 23.184 1.00 93.06 69 GLN A O 1
ATOM 559 N N . ASN A 1 70 ? -18.435 -9.544 21.882 1.00 91.81 70 ASN A N 1
ATOM 560 C CA . ASN A 1 70 ? -17.814 -10.503 22.813 1.00 91.81 70 ASN A CA 1
ATOM 561 C C . ASN A 1 70 ? -16.454 -10.024 23.347 1.00 91.81 70 ASN A C 1
ATOM 563 O O . ASN A 1 70 ? -15.539 -10.825 23.547 1.00 91.81 70 ASN A O 1
ATOM 567 N N . PHE A 1 71 ? -16.299 -8.717 23.553 1.00 89.12 71 PHE A N 1
ATOM 568 C CA . PHE A 1 71 ? -15.046 -8.152 24.051 1.00 89.12 71 PHE A CA 1
ATOM 569 C C . PHE A 1 71 ? -14.650 -8.764 25.415 1.00 89.12 71 PHE A C 1
ATOM 571 O O . PHE A 1 71 ? -15.512 -8.865 26.292 1.00 89.12 71 PHE A O 1
ATOM 578 N N . PRO A 1 72 ? -13.377 -9.153 25.649 1.00 90.94 72 PRO A N 1
ATOM 579 C CA . PRO A 1 72 ? -12.197 -9.011 24.781 1.00 90.94 72 PRO A CA 1
ATOM 580 C C . PRO A 1 72 ? -11.842 -10.265 23.949 1.00 90.94 72 PRO A C 1
ATOM 582 O O . PRO A 1 72 ? -10.749 -10.338 23.395 1.00 90.94 72 PRO A O 1
ATOM 585 N N . MET A 1 73 ? -12.705 -11.289 23.913 1.00 94.00 73 MET A N 1
ATOM 586 C CA . MET A 1 73 ? -12.457 -12.569 23.220 1.00 94.00 73 MET A CA 1
ATOM 587 C C . MET A 1 73 ? -13.108 -12.636 21.828 1.00 94.00 73 MET A C 1
ATOM 589 O O . MET A 1 73 ? -13.425 -13.710 21.311 1.00 94.00 73 MET A O 1
ATOM 593 N N . ASP A 1 74 ? -13.341 -11.483 21.218 1.00 92.25 74 ASP A N 1
ATOM 594 C CA . ASP A 1 74 ? -13.903 -11.338 19.889 1.00 92.25 74 ASP A CA 1
ATOM 595 C C . ASP A 1 74 ? -12.869 -11.614 18.786 1.00 92.25 74 ASP A C 1
ATOM 597 O O . ASP A 1 74 ? -11.655 -11.502 18.961 1.00 92.25 74 ASP A O 1
ATOM 601 N N . LYS A 1 75 ? -13.367 -12.008 17.611 1.00 91.19 75 LYS A N 1
ATOM 602 C CA . LYS A 1 75 ? -12.555 -12.205 16.407 1.00 91.19 75 LYS A CA 1
ATOM 603 C C . LYS A 1 75 ? -12.964 -11.164 15.379 1.00 91.19 75 LYS A C 1
ATOM 605 O O . LYS A 1 75 ? -14.125 -11.122 14.983 1.00 91.19 75 LYS A O 1
ATOM 610 N N . GLN A 1 76 ? -12.005 -10.360 14.932 1.00 91.12 76 GLN A N 1
ATOM 611 C CA . GLN A 1 76 ? -12.215 -9.343 13.904 1.00 91.12 76 GLN A CA 1
ATOM 612 C C . GLN A 1 76 ? -11.587 -9.792 12.583 1.00 91.12 76 GLN A C 1
ATOM 614 O O . GLN A 1 76 ? -10.467 -10.301 12.563 1.00 91.12 76 GLN A O 1
ATOM 619 N N . SER A 1 77 ? -12.308 -9.597 11.479 1.00 91.31 77 SER A N 1
ATOM 620 C CA . SER A 1 77 ? -11.812 -9.852 10.124 1.00 91.31 77 SER A CA 1
ATOM 621 C C . SER A 1 77 ? -11.746 -8.532 9.367 1.00 91.31 77 SER A C 1
ATOM 623 O O . SER A 1 77 ? -12.776 -7.921 9.089 1.00 91.31 77 SER A O 1
ATOM 625 N N . CYS A 1 78 ? -10.531 -8.079 9.060 1.00 90.44 78 CYS A N 1
ATOM 626 C CA . CYS A 1 78 ? -10.285 -6.791 8.420 1.00 90.44 78 CYS A CA 1
ATOM 627 C C . CYS A 1 78 ? -9.741 -6.995 7.003 1.00 90.44 78 CYS A C 1
ATOM 629 O O . CYS A 1 78 ? -8.529 -7.163 6.842 1.00 90.44 78 CYS A O 1
ATOM 631 N N . PRO A 1 79 ? -10.601 -6.992 5.969 1.00 90.12 79 PRO A N 1
ATOM 632 C CA . PRO A 1 79 ? -10.136 -7.110 4.597 1.00 90.12 79 PRO A CA 1
ATOM 633 C C . PRO A 1 79 ? -9.396 -5.838 4.176 1.00 90.12 79 PRO A C 1
ATOM 635 O O . PRO A 1 79 ? -9.779 -4.726 4.537 1.00 90.12 79 PRO A O 1
ATOM 638 N N . LEU A 1 80 ? -8.347 -5.997 3.375 1.00 88.38 80 LEU A N 1
ATOM 639 C CA . LEU A 1 80 ? -7.724 -4.900 2.640 1.00 88.38 80 LEU A CA 1
ATOM 640 C C . LEU A 1 80 ? -8.157 -5.016 1.185 1.00 88.38 80 LEU A C 1
ATOM 642 O O . LEU A 1 80 ? -7.870 -6.019 0.535 1.00 88.38 80 LEU A O 1
ATOM 646 N N . VAL A 1 81 ? -8.869 -4.003 0.695 1.00 87.88 81 VAL A N 1
ATOM 647 C CA . VAL A 1 81 ? -9.441 -4.014 -0.652 1.00 87.88 81 VAL A CA 1
ATOM 648 C C . VAL A 1 81 ? -8.545 -3.190 -1.565 1.00 87.88 81 VAL A C 1
ATOM 650 O O . VAL A 1 81 ? -8.375 -1.987 -1.367 1.00 87.88 81 VAL A O 1
ATOM 653 N N . LEU A 1 82 ? -7.950 -3.871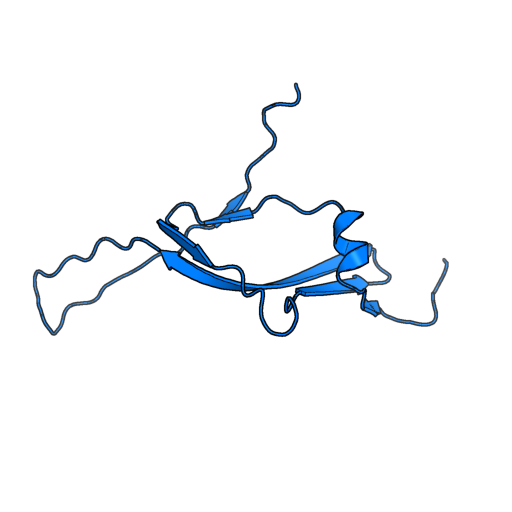 -2.540 1.00 86.94 82 LEU A N 1
ATOM 654 C CA . LEU A 1 82 ? -7.102 -3.298 -3.578 1.00 86.94 82 LEU A CA 1
ATOM 655 C C . LEU A 1 82 ? -7.929 -3.135 -4.849 1.00 86.94 82 LEU A C 1
ATOM 657 O O . LEU A 1 82 ? -8.493 -4.109 -5.342 1.00 86.94 82 LEU A O 1
ATOM 661 N N . GLU A 1 83 ? -7.957 -1.924 -5.389 1.00 85.06 83 GLU A N 1
ATOM 662 C CA . GLU A 1 83 ? -8.631 -1.617 -6.645 1.00 85.06 83 GLU A CA 1
ATOM 663 C C . GLU A 1 83 ? -7.663 -0.937 -7.607 1.00 85.06 83 GLU A C 1
ATOM 665 O O . GLU A 1 83 ? -6.717 -0.252 -7.210 1.00 85.06 83 GLU A O 1
ATOM 670 N N . VAL A 1 84 ? -7.894 -1.152 -8.898 1.00 84.94 84 VAL A N 1
ATOM 671 C CA . VAL A 1 84 ? -7.212 -0.412 -9.955 1.00 84.94 84 VAL A CA 1
ATOM 672 C C . VAL A 1 84 ? -8.158 0.685 -10.396 1.00 84.94 84 VAL A C 1
ATOM 674 O O . VAL A 1 84 ? -9.294 0.405 -10.777 1.00 84.94 84 VAL A O 1
ATOM 677 N N . MET A 1 85 ? -7.688 1.927 -10.374 1.00 77.25 85 MET A N 1
ATOM 678 C CA . MET A 1 85 ? -8.379 3.004 -11.058 1.00 77.25 85 MET A CA 1
ATOM 679 C C . MET A 1 85 ? -8.242 2.737 -12.556 1.00 77.25 85 MET A C 1
ATOM 681 O O . MET A 1 85 ? -7.223 3.033 -13.177 1.00 77.25 85 MET A O 1
ATOM 685 N N . ALA A 1 86 ? -9.251 2.087 -13.130 1.00 63.75 86 ALA A N 1
ATOM 686 C CA . ALA A 1 86 ? -9.359 1.972 -14.569 1.00 63.75 86 ALA A CA 1
ATOM 687 C C . ALA A 1 86 ? -9.591 3.381 -15.120 1.00 63.75 86 ALA A C 1
ATOM 689 O O . ALA A 1 86 ? -10.504 4.083 -14.682 1.00 63.75 86 ALA A O 1
ATOM 690 N N . ILE A 1 87 ? -8.758 3.798 -16.072 1.00 60.38 87 ILE A N 1
ATOM 691 C CA . ILE A 1 87 ? -8.973 5.019 -16.846 1.00 60.38 87 ILE A CA 1
ATOM 692 C C . ILE A 1 87 ? -10.218 4.772 -17.714 1.00 60.38 87 ILE A C 1
ATOM 694 O O . ILE A 1 87 ? -10.117 4.382 -18.869 1.00 60.38 87 ILE A O 1
ATOM 698 N N . LEU A 1 88 ? -11.410 4.938 -17.139 1.00 52.97 88 LEU A N 1
ATOM 699 C CA . LEU A 1 88 ? -12.683 4.947 -17.869 1.00 52.97 88 LEU A CA 1
ATOM 700 C C . LEU A 1 88 ? -12.978 6.326 -18.492 1.00 52.97 88 LEU A C 1
ATOM 702 O O . LEU A 1 88 ? -14.063 6.530 -19.017 1.00 52.97 88 LEU A O 1
ATOM 706 N N . TRP A 1 89 ? -12.026 7.268 -18.456 1.00 47.59 89 TRP A N 1
ATOM 707 C CA . TRP A 1 89 ? -12.207 8.654 -18.918 1.00 47.59 89 TRP A CA 1
ATOM 708 C C . TRP A 1 89 ? -11.390 9.024 -20.169 1.00 47.59 89 TRP A C 1
ATOM 710 O O . TRP A 1 89 ? -11.113 10.198 -20.396 1.00 47.59 89 TRP A O 1
ATOM 720 N N . THR A 1 90 ? -11.001 8.049 -20.993 1.00 50.84 90 THR A N 1
ATOM 721 C CA . THR A 1 90 ? -10.426 8.310 -22.333 1.00 50.84 90 THR A CA 1
ATOM 722 C C . THR A 1 90 ? -11.117 7.512 -23.444 1.00 50.84 90 THR A C 1
ATOM 724 O O . THR A 1 90 ? -10.449 6.973 -24.325 1.00 50.84 90 THR A O 1
ATOM 727 N N . ILE A 1 91 ? -12.454 7.449 -23.404 1.00 43.88 91 ILE A N 1
ATOM 728 C CA . ILE A 1 91 ? -13.317 7.307 -24.592 1.00 43.88 91 ILE A CA 1
ATOM 729 C C . ILE A 1 91 ? -14.324 8.453 -24.560 1.00 43.88 91 ILE A C 1
ATOM 731 O O . ILE A 1 91 ? -14.901 8.671 -23.471 1.00 43.88 91 ILE A O 1
#

Mean predicted aligned error: 9.96 Å

Sequence (91 aa):
MFEAPIPSLSLNIKMLEGIWKPDTYFHNGKGSYLHTITLPNKLLRIFQDGRVLYSMRLTIKATCPMLLQNFPMDKQSCPLVLEVMAILWTI

pLDDT: mean 77.69, std 13.11, range [42.09, 94.0]

Organism: Caerostris extrusa (NCBI:txid172846)

Solvent-accessible surface area (backbone atoms only — not comparable to full-atom values): 6142 Å² total; per-residue (Å²): 132,90,78,68,96,57,78,54,49,78,52,61,68,77,60,52,78,81,47,92,71,83,55,68,46,50,75,45,44,81,45,73,49,74,50,73,72,93,57,64,61,52,48,37,35,40,35,80,87,70,52,73,48,75,48,69,65,73,50,73,44,64,62,61,87,72,74,72,85,50,69,91,79,51,83,79,79,71,78,83,47,79,42,68,63,70,83,80,82,82,121

Nearest PDB structures (foldseek):
  7qne-assembly1_A  TM=9.081E-01  e=1.546E-08  Homo sapiens
  8g4o-assembly1_C  TM=9.286E-01  e=2.219E-08  Mus musculus
  6i53-assembly1_D  TM=9.163E-01  e=2.219E-08  Homo sapiens
  6huj-assembly1_D  TM=9.067E-01  e=3.183E-08  Bos taurus
  6i53-assembly1_A  TM=9.191E-01  e=3.812E-08  Homo sapiens

InterPro domains:
  IPR006201 Neurotransmitter-gated ion-channel [PTHR18945] (12-84)
  IPR006202 Neurotransmitter-gated ion-channel ligand-binding domain [PF02931] (18-83)
  IPR018000 Neurotransmitter-gated ion-channel, conserved site [PS00236] (64-78)
  IPR036734 Neurotransmitter-gated ion-channel ligand-binding domain superfamily [G3DSA:2.70.170.10] (3-88)
  IPR036734 Neurotransmitter-gated ion-channel ligand-binding domain superfamily [SSF63712] (10-85)